Protein AF-A0A2X1A471-F1 (afdb_monomer_lite)

Radius of gyration: 11.74 Å; chains: 1; bounding box: 24×25×32 Å

Organism: NCBI:txid2115968

Sequence (67 aa):
MTTAPTNTSRNGLKYTDEEIAFLDNLAEKISDREEMERISPYIAAGFQRTIGGIQSQIERRKGWFFK

Foldseek 3Di:
DDDDDQLAAPVRDGDDPVSLVVLLVVLVVDDDDVSLLVCLVVSCVVRVGDSVSSSVSSCVNNVNDDD

Structure (mmCIF, N/CA/C/O backbone):
data_AF-A0A2X1A471-F1
#
_entry.id   AF-A0A2X1A471-F1
#
loop_
_atom_site.group_PDB
_atom_site.id
_atom_site.type_symbol
_atom_site.label_atom_id
_atom_site.label_alt_id
_atom_site.label_comp_id
_atom_site.label_asym_id
_atom_site.label_entity_id
_atom_site.label_seq_id
_atom_site.pdbx_PDB_ins_code
_atom_site.Cartn_x
_atom_site.Cartn_y
_atom_site.Cartn_z
_atom_site.occupancy
_atom_site.B_iso_or_equiv
_atom_site.auth_seq_id
_atom_site.auth_comp_id
_atom_site.auth_asym_id
_atom_site.auth_atom_id
_atom_site.pdbx_PDB_model_num
ATOM 1 N N . MET A 1 1 ? -12.753 -13.634 -22.048 1.00 35.19 1 MET A N 1
ATOM 2 C CA . MET A 1 1 ? -11.432 -13.160 -21.582 1.00 35.19 1 MET A CA 1
ATOM 3 C C . MET A 1 1 ? -11.654 -11.807 -20.928 1.00 35.19 1 MET A C 1
ATOM 5 O O . MET A 1 1 ? -12.051 -10.883 -21.622 1.00 35.19 1 MET A O 1
ATOM 9 N N . THR A 1 2 ? -11.536 -11.719 -19.605 1.00 36.34 2 THR A N 1
ATOM 10 C CA . THR A 1 2 ? -11.951 -10.539 -18.827 1.00 36.34 2 THR A CA 1
ATOM 11 C C . THR A 1 2 ? -10.719 -9.692 -18.519 1.00 36.34 2 THR A C 1
ATOM 13 O O . THR A 1 2 ? -9.862 -10.102 -17.743 1.00 36.34 2 THR A O 1
ATOM 16 N N . THR A 1 3 ? -10.582 -8.540 -19.172 1.00 45.19 3 THR A N 1
ATOM 17 C CA . THR A 1 3 ? -9.466 -7.605 -18.971 1.00 45.19 3 THR A CA 1
ATOM 18 C C . THR A 1 3 ? -9.622 -6.865 -17.643 1.00 45.19 3 THR A C 1
ATOM 20 O O . THR A 1 3 ? -10.463 -5.974 -1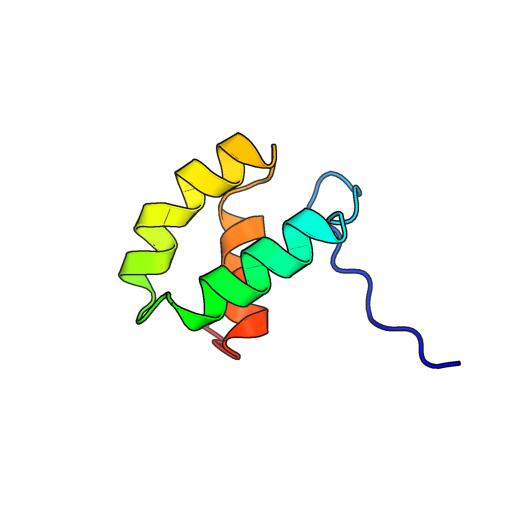7.525 1.00 45.19 3 THR A O 1
ATOM 23 N N . ALA A 1 4 ? -8.813 -7.223 -16.644 1.00 49.34 4 ALA A N 1
ATOM 24 C CA . ALA A 1 4 ? -8.686 -6.454 -15.409 1.00 49.34 4 ALA A CA 1
ATOM 25 C C . ALA A 1 4 ? -7.959 -5.118 -15.682 1.00 49.34 4 ALA A C 1
ATOM 27 O O . ALA A 1 4 ? -7.003 -5.089 -16.464 1.00 49.34 4 ALA A O 1
ATOM 28 N N . PRO A 1 5 ? -8.376 -3.999 -15.063 1.00 45.78 5 PRO A N 1
ATOM 29 C CA . PRO A 1 5 ? -7.763 -2.698 -15.304 1.00 45.78 5 PRO A CA 1
ATOM 30 C C . PRO A 1 5 ? -6.344 -2.649 -14.720 1.00 45.78 5 PRO A C 1
ATOM 32 O O . 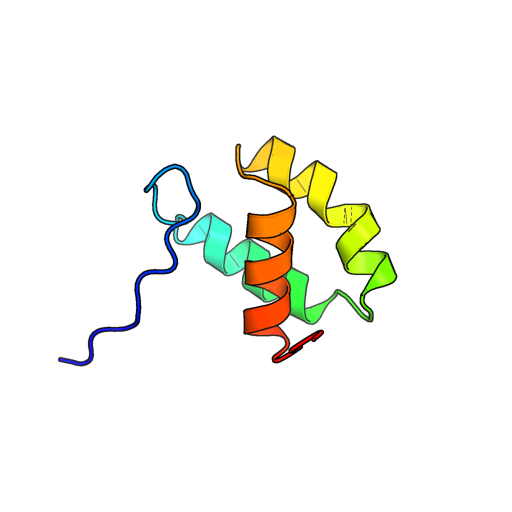PRO A 1 5 ? -6.141 -2.758 -13.507 1.00 45.78 5 PRO A O 1
ATOM 35 N N . THR A 1 6 ? -5.370 -2.470 -15.614 1.00 48.12 6 THR A N 1
ATOM 36 C CA . THR A 1 6 ? -3.941 -2.349 -15.309 1.00 48.12 6 THR A CA 1
ATOM 37 C C . THR A 1 6 ? -3.693 -1.129 -14.423 1.00 48.12 6 THR A C 1
ATOM 39 O O . THR A 1 6 ? -3.830 0.011 -14.857 1.00 48.12 6 THR A O 1
ATOM 42 N N . ASN A 1 7 ? -3.338 -1.374 -13.166 1.00 49.38 7 ASN A N 1
ATOM 43 C CA . ASN A 1 7 ? -3.069 -0.346 -12.168 1.00 49.38 7 ASN A CA 1
ATOM 44 C C . ASN A 1 7 ? -1.632 0.182 -12.352 1.00 49.38 7 ASN A C 1
ATOM 46 O O . ASN A 1 7 ? -0.698 -0.274 -11.696 1.00 49.38 7 ASN A O 1
ATOM 50 N N . THR A 1 8 ? -1.420 1.066 -13.329 1.00 45.50 8 THR A N 1
ATOM 51 C CA . THR A 1 8 ? -0.106 1.661 -13.617 1.00 45.50 8 THR A CA 1
ATOM 52 C C . THR A 1 8 ? 0.155 2.868 -12.718 1.00 45.50 8 THR A C 1
ATOM 54 O O . THR A 1 8 ? -0.550 3.872 -12.794 1.00 45.50 8 THR A O 1
ATOM 57 N N . SER A 1 9 ? 1.199 2.785 -11.889 1.00 46.53 9 SER A N 1
ATOM 58 C CA . SER A 1 9 ? 1.774 3.937 -11.176 1.00 46.53 9 SER A CA 1
ATOM 59 C C . SER A 1 9 ? 2.449 4.902 -12.176 1.00 46.53 9 SER A C 1
ATOM 61 O O . SER A 1 9 ? 2.773 4.481 -13.284 1.00 46.53 9 SER A O 1
ATOM 63 N N . ARG A 1 10 ? 2.693 6.176 -11.818 1.00 52.00 10 ARG A N 1
ATOM 64 C CA . ARG A 1 10 ? 3.188 7.270 -12.708 1.00 52.00 10 ARG A CA 1
ATOM 65 C C . ARG A 1 10 ? 4.450 6.968 -13.555 1.00 52.00 10 ARG A C 1
ATOM 67 O O . ARG A 1 10 ? 4.715 7.718 -14.484 1.00 52.00 10 ARG A O 1
ATOM 74 N N . ASN A 1 11 ? 5.179 5.881 -13.278 1.00 52.19 11 ASN A N 1
ATOM 75 C CA . ASN A 1 11 ? 6.315 5.376 -14.069 1.00 52.19 11 ASN A CA 1
ATOM 76 C C . ASN A 1 11 ? 5.946 4.303 -15.121 1.00 52.19 11 ASN A C 1
ATOM 78 O O . ASN A 1 11 ? 6.830 3.716 -15.733 1.00 52.19 11 ASN A O 1
ATOM 82 N N . GLY A 1 12 ? 4.662 3.981 -15.314 1.00 57.44 12 GLY A N 1
ATOM 83 C CA . GLY A 1 12 ? 4.185 3.025 -16.327 1.00 57.44 12 GLY A CA 1
ATOM 84 C C . GLY A 1 12 ? 4.496 1.547 -16.046 1.00 57.44 12 GLY A C 1
ATOM 85 O O . GLY A 1 12 ? 3.87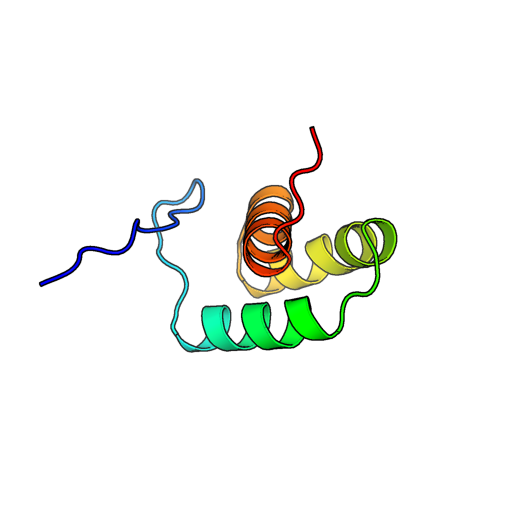2 0.668 -16.637 1.00 57.44 12 GLY A O 1
ATOM 86 N N . LEU A 1 13 ? 5.404 1.246 -15.115 1.00 71.69 13 LEU A N 1
ATOM 87 C CA . LEU A 1 13 ? 5.724 -0.124 -14.724 1.00 71.69 13 LEU A CA 1
ATOM 88 C C . LEU A 1 13 ? 4.564 -0.732 -13.930 1.00 71.69 13 LEU A C 1
ATOM 90 O O . LEU A 1 13 ? 4.094 -0.145 -12.950 1.00 71.69 13 LEU A O 1
ATOM 94 N N . LYS A 1 14 ? 4.117 -1.917 -14.347 1.00 80.94 14 LYS A N 1
ATOM 95 C CA . LYS A 1 14 ? 3.155 -2.722 -13.586 1.00 80.94 14 LYS A CA 1
ATOM 96 C C . LYS A 1 14 ? 3.804 -3.190 -12.282 1.00 80.94 14 LYS A C 1
ATOM 98 O O . LYS A 1 14 ? 5.031 -3.249 -12.206 1.00 80.94 14 LYS A O 1
ATOM 103 N N . TYR A 1 15 ? 2.990 -3.468 -11.270 1.00 84.31 15 TYR A N 1
ATOM 104 C CA . TYR A 1 15 ? 3.475 -4.185 -10.093 1.00 84.31 15 TYR A CA 1
ATOM 105 C C . TYR A 1 15 ? 3.766 -5.639 -10.478 1.00 84.31 15 TYR A C 1
ATOM 107 O O . TYR A 1 15 ? 3.041 -6.196 -11.307 1.00 84.31 15 TYR A O 1
ATOM 115 N N . THR A 1 16 ? 4.822 -6.224 -9.919 1.00 89.25 16 THR A N 1
ATOM 116 C CA . THR A 1 16 ? 5.103 -7.659 -10.065 1.00 89.25 16 THR A CA 1
ATOM 117 C C . THR A 1 16 ? 4.110 -8.484 -9.246 1.00 89.25 16 THR A C 1
ATOM 119 O O . THR A 1 16 ? 3.453 -7.964 -8.343 1.00 89.25 16 THR A O 1
ATOM 122 N N . ASP A 1 17 ? 4.010 -9.782 -9.531 1.00 89.75 17 ASP A N 1
ATOM 123 C CA . ASP A 1 17 ? 3.130 -10.679 -8.772 1.00 89.75 17 ASP A CA 1
ATOM 124 C C . ASP A 1 17 ? 3.527 -10.745 -7.284 1.00 89.75 17 ASP A C 1
ATOM 126 O O . ASP A 1 17 ? 2.663 -10.791 -6.410 1.00 89.75 17 ASP A O 1
ATOM 130 N N . GLU A 1 18 ? 4.827 -10.658 -6.981 1.00 89.25 18 GLU A N 1
ATOM 131 C CA . GLU A 1 18 ? 5.344 -10.603 -5.607 1.00 89.25 18 GLU A CA 1
ATOM 132 C C . GLU A 1 18 ? 4.966 -9.295 -4.902 1.00 89.25 18 GLU A C 1
ATOM 134 O O . GLU A 1 18 ? 4.512 -9.313 -3.758 1.00 89.25 18 GLU A O 1
ATOM 139 N N . GLU A 1 19 ? 5.099 -8.153 -5.587 1.00 89.88 19 GLU A N 1
ATOM 140 C CA . GLU A 1 19 ? 4.680 -6.853 -5.056 1.00 89.88 19 GLU A CA 1
ATOM 141 C C . GLU A 1 19 ? 3.166 -6.825 -4.798 1.00 89.88 19 GLU A C 1
ATOM 143 O O . GLU A 1 19 ? 2.714 -6.280 -3.790 1.00 89.88 19 GLU A O 1
ATOM 148 N N . ILE A 1 20 ? 2.374 -7.426 -5.691 1.00 90.19 20 ILE A N 1
ATOM 149 C CA . ILE A 1 20 ? 0.920 -7.547 -5.546 1.00 90.19 20 ILE A CA 1
ATOM 150 C C . ILE A 1 20 ? 0.581 -8.387 -4.318 1.00 90.19 20 ILE A C 1
ATOM 152 O O . ILE A 1 20 ? -0.169 -7.907 -3.469 1.00 90.19 20 ILE A O 1
ATOM 156 N N . ALA A 1 21 ? 1.168 -9.580 -4.192 1.00 92.56 21 ALA A N 1
ATOM 157 C CA . ALA A 1 21 ? 0.934 -10.471 -3.060 1.00 92.56 21 ALA A CA 1
ATOM 158 C C . ALA A 1 21 ? 1.359 -9.830 -1.731 1.00 92.56 21 ALA A C 1
ATOM 160 O O . ALA A 1 21 ? 0.671 -9.970 -0.718 1.00 92.56 21 ALA A O 1
ATOM 161 N N . PHE A 1 22 ? 2.468 -9.086 -1.725 1.00 92.69 22 PHE A N 1
ATOM 162 C CA . PHE A 1 22 ? 2.888 -8.318 -0.558 1.00 92.69 22 PHE A CA 1
ATOM 163 C C . PHE A 1 22 ? 1.850 -7.257 -0.182 1.00 92.69 22 PHE A C 1
ATOM 165 O O . PHE A 1 22 ? 1.457 -7.174 0.979 1.00 92.69 22 PHE A O 1
ATOM 172 N N . LEU A 1 23 ? 1.381 -6.466 -1.151 1.00 91.81 23 LEU A N 1
ATOM 173 C CA . LEU A 1 23 ? 0.389 -5.417 -0.914 1.00 91.81 23 LEU A CA 1
ATOM 174 C C . LEU A 1 23 ? -0.979 -5.980 -0.503 1.00 91.81 23 LEU A C 1
ATOM 176 O O . LEU A 1 23 ? -1.661 -5.334 0.287 1.00 91.81 23 LEU A O 1
ATOM 180 N N . ASP A 1 24 ? -1.365 -7.163 -0.988 1.00 92.44 24 ASP A N 1
ATOM 181 C CA . ASP A 1 24 ? -2.576 -7.874 -0.551 1.00 92.44 24 ASP A CA 1
ATOM 182 C C . ASP A 1 24 ? -2.470 -8.266 0.930 1.00 92.44 24 ASP A C 1
ATOM 184 O O . ASP A 1 24 ? -3.299 -7.853 1.741 1.00 92.44 24 ASP A O 1
ATOM 188 N N . ASN A 1 25 ? -1.391 -8.957 1.314 1.00 93.25 25 ASN A N 1
ATOM 189 C CA . ASN A 1 25 ? -1.140 -9.339 2.710 1.00 93.25 25 ASN A CA 1
ATOM 190 C C . ASN A 1 25 ? -1.015 -8.123 3.634 1.00 93.25 25 ASN A C 1
ATOM 192 O O . ASN A 1 25 ? -1.454 -8.138 4.784 1.00 93.25 25 ASN A O 1
ATOM 196 N N . LEU A 1 26 ? -0.373 -7.065 3.147 1.00 91.06 26 LEU A N 1
ATOM 197 C CA . LEU A 1 26 ? -0.215 -5.836 3.900 1.00 91.06 26 LEU A CA 1
ATOM 198 C C . LEU A 1 26 ? -1.565 -5.156 4.117 1.00 91.06 26 LEU A C 1
ATOM 200 O O . LEU A 1 26 ? -1.867 -4.739 5.234 1.00 91.06 26 LEU A O 1
ATOM 204 N N . ALA A 1 27 ? -2.380 -5.067 3.065 1.00 91.00 27 ALA A N 1
ATOM 205 C CA . ALA A 1 27 ? -3.708 -4.496 3.158 1.00 91.00 27 ALA A CA 1
ATOM 206 C C . ALA A 1 27 ? -4.568 -5.269 4.157 1.00 91.00 27 ALA A C 1
ATOM 208 O O . ALA A 1 27 ? -5.334 -4.638 4.860 1.00 91.00 27 ALA A O 1
ATOM 209 N N . GLU A 1 28 ? -4.434 -6.584 4.325 1.00 91.38 28 GLU A N 1
ATOM 210 C CA . GLU A 1 28 ? -5.164 -7.301 5.383 1.00 91.38 28 GLU A CA 1
ATOM 211 C C . GLU A 1 28 ? -4.759 -6.862 6.799 1.00 91.38 28 GLU A C 1
ATOM 213 O O . GLU A 1 28 ? -5.623 -6.743 7.668 1.00 91.38 28 GLU A O 1
ATOM 218 N N . LYS A 1 29 ? -3.474 -6.559 7.018 1.00 92.25 29 LYS A N 1
ATOM 219 C CA . LYS A 1 29 ? -2.911 -6.243 8.342 1.00 92.25 29 LYS A CA 1
ATOM 220 C C . LYS A 1 29 ? -3.094 -4.797 8.788 1.00 92.25 29 LYS A C 1
ATOM 222 O O . LYS A 1 29 ? -3.216 -4.560 9.984 1.00 92.25 29 LYS A O 1
ATOM 227 N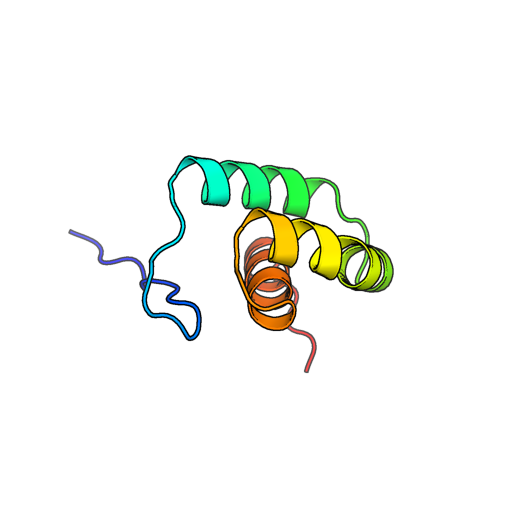 N . ILE A 1 30 ? -3.094 -3.850 7.852 1.00 91.00 30 ILE A N 1
ATOM 228 C CA . ILE A 1 30 ? -3.282 -2.431 8.176 1.00 91.00 30 ILE A CA 1
ATOM 229 C C . ILE A 1 30 ? -4.676 -2.236 8.770 1.00 91.00 30 ILE A C 1
ATOM 231 O O . ILE A 1 30 ? -5.669 -2.623 8.155 1.00 91.00 30 ILE A O 1
ATOM 235 N N . SER A 1 31 ? -4.774 -1.611 9.935 1.00 88.69 31 SER A N 1
ATOM 236 C CA . SER A 1 31 ? -6.057 -1.415 10.619 1.00 88.69 31 SER A CA 1
ATOM 237 C C . SER A 1 31 ? -6.747 -0.118 10.205 1.00 88.69 31 SER A C 1
ATOM 239 O O . SER A 1 31 ? -7.966 -0.092 10.031 1.00 88.69 31 SER A O 1
ATOM 241 N N . ASP A 1 32 ? -5.970 0.941 9.984 1.00 91.06 32 ASP A N 1
ATOM 242 C CA . ASP A 1 32 ? -6.479 2.285 9.730 1.00 91.06 32 ASP A CA 1
ATOM 243 C C . ASP A 1 32 ? -5.592 3.097 8.768 1.00 91.06 32 ASP A C 1
ATOM 245 O O . ASP A 1 32 ? -4.550 2.651 8.274 1.00 91.06 32 ASP A O 1
ATOM 249 N N . ARG A 1 33 ? -6.055 4.311 8.457 1.00 89.88 33 ARG A N 1
ATOM 250 C CA . ARG A 1 33 ? -5.390 5.228 7.530 1.00 89.88 33 ARG A CA 1
ATOM 251 C C . ARG A 1 33 ? -4.066 5.764 8.074 1.00 89.88 33 ARG A C 1
ATOM 253 O O . ARG A 1 33 ? -3.137 5.943 7.292 1.00 89.88 33 ARG A O 1
ATOM 260 N N . GLU A 1 34 ? -3.970 6.024 9.373 1.00 92.69 34 GLU A N 1
ATOM 261 C CA . GLU A 1 34 ? -2.759 6.581 9.979 1.00 92.69 34 GLU A CA 1
ATOM 262 C C . GLU A 1 34 ? -1.614 5.566 9.895 1.00 92.69 34 GLU A C 1
ATOM 264 O O . GLU A 1 34 ? -0.496 5.901 9.493 1.00 92.69 34 GLU A O 1
ATOM 269 N N . GLU A 1 35 ? -1.912 4.294 10.162 1.00 92.88 35 GLU A N 1
ATOM 270 C CA . GLU A 1 35 ? -0.959 3.205 9.992 1.00 92.88 35 GLU A CA 1
ATOM 271 C C . GLU A 1 35 ? -0.478 3.101 8.538 1.00 92.88 35 GLU A C 1
ATOM 273 O O . GLU A 1 35 ? 0.731 3.036 8.295 1.00 92.88 35 GLU A O 1
ATOM 278 N N . MET A 1 36 ? -1.397 3.158 7.566 1.00 93.56 36 MET A N 1
ATOM 279 C CA . MET A 1 36 ? -1.052 3.184 6.142 1.00 93.56 36 MET A CA 1
ATOM 280 C C . MET A 1 36 ? -0.118 4.353 5.810 1.00 93.56 36 MET A C 1
ATOM 282 O O . MET A 1 36 ? 0.904 4.157 5.145 1.00 93.56 36 MET A O 1
ATOM 286 N N . GLU A 1 37 ? -0.454 5.566 6.246 1.00 93.12 37 GLU A N 1
ATOM 287 C CA . GLU A 1 37 ? 0.333 6.772 5.981 1.00 93.12 37 GLU A CA 1
ATOM 288 C C . GLU A 1 37 ? 1.739 6.671 6.581 1.00 93.12 37 GLU A C 1
ATOM 290 O O . GLU A 1 37 ? 2.709 7.053 5.923 1.00 93.12 37 GLU A O 1
ATOM 295 N N . ARG A 1 38 ? 1.871 6.060 7.763 1.00 94.44 38 ARG A N 1
ATOM 296 C CA . ARG A 1 38 ? 3.158 5.835 8.429 1.00 94.44 38 ARG A CA 1
ATOM 297 C C . ARG A 1 38 ? 4.054 4.844 7.686 1.00 94.44 38 ARG A C 1
ATOM 299 O O . ARG A 1 38 ? 5.263 5.056 7.614 1.00 94.44 38 ARG A O 1
ATOM 306 N N . ILE A 1 39 ? 3.497 3.754 7.155 1.00 92.62 39 ILE A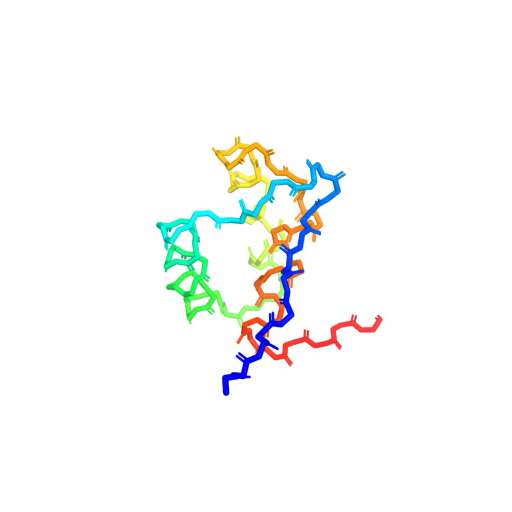 N 1
ATOM 307 C CA . ILE A 1 39 ? 4.302 2.680 6.542 1.00 92.62 39 ILE A CA 1
ATOM 308 C C . ILE A 1 39 ? 4.555 2.873 5.043 1.00 92.62 39 ILE A C 1
ATOM 310 O O . ILE A 1 39 ? 5.563 2.394 4.517 1.00 92.62 39 ILE A O 1
ATOM 314 N N . SER A 1 40 ? 3.669 3.593 4.349 1.00 92.50 40 SER A N 1
ATOM 315 C CA . SER A 1 40 ? 3.744 3.800 2.897 1.00 92.50 40 SER A CA 1
ATOM 316 C C . SER A 1 40 ? 5.088 4.360 2.401 1.00 92.50 40 SER A C 1
ATOM 318 O O . SER A 1 40 ? 5.539 3.896 1.353 1.00 92.50 40 SER A O 1
ATOM 320 N N . PRO A 1 41 ? 5.782 5.282 3.106 1.00 93.62 41 PRO A N 1
ATOM 321 C CA . PRO A 1 41 ? 7.106 5.765 2.703 1.00 93.62 41 PRO A CA 1
ATOM 322 C C . PRO A 1 41 ? 8.171 4.669 2.600 1.00 93.62 41 PRO A C 1
ATOM 324 O O . PRO A 1 41 ? 8.958 4.666 1.655 1.00 93.62 41 PRO A O 1
ATOM 327 N N . TYR A 1 42 ? 8.175 3.713 3.531 1.00 93.31 42 TYR A N 1
ATOM 328 C CA . TYR A 1 42 ? 9.164 2.632 3.556 1.00 93.31 42 TYR A CA 1
ATOM 329 C C . TYR A 1 42 ? 8.944 1.645 2.409 1.00 93.31 42 TYR A C 1
ATOM 331 O O . TYR A 1 42 ? 9.890 1.238 1.736 1.00 93.31 42 TYR A O 1
ATOM 339 N N . ILE A 1 43 ? 7.682 1.311 2.142 1.00 91.38 43 ILE A N 1
ATOM 340 C CA . ILE A 1 43 ? 7.304 0.412 1.046 1.00 91.38 43 ILE A CA 1
ATOM 341 C C . ILE A 1 43 ? 7.567 1.085 -0.300 1.00 91.38 43 ILE A C 1
ATOM 343 O O . ILE A 1 43 ? 8.125 0.471 -1.203 1.00 91.38 43 ILE A O 1
ATOM 347 N N . ALA A 1 44 ? 7.220 2.368 -0.423 1.00 90.31 44 ALA A N 1
ATOM 348 C CA . ALA A 1 44 ? 7.472 3.158 -1.620 1.00 90.31 44 ALA A CA 1
ATOM 349 C C . ALA A 1 44 ? 8.969 3.211 -1.960 1.00 90.31 44 ALA A C 1
ATOM 351 O O . ALA A 1 44 ? 9.329 3.033 -3.123 1.00 90.31 44 ALA A O 1
ATOM 352 N N . ALA A 1 45 ? 9.838 3.374 -0.957 1.00 89.38 45 ALA A N 1
ATOM 353 C CA . ALA A 1 45 ? 11.285 3.315 -1.144 1.00 89.38 45 ALA A CA 1
ATOM 354 C C . ALA A 1 45 ? 11.753 1.925 -1.611 1.00 89.38 45 ALA A C 1
ATOM 356 O O . ALA A 1 45 ? 12.525 1.836 -2.564 1.00 89.38 45 ALA A O 1
ATOM 357 N N . GLY A 1 46 ? 11.250 0.849 -0.992 1.00 88.69 46 GLY A N 1
ATOM 358 C CA . GLY A 1 46 ? 11.594 -0.527 -1.365 1.00 88.69 46 GLY A CA 1
ATOM 359 C C . GLY A 1 46 ? 11.140 -0.916 -2.776 1.00 88.69 46 GLY A C 1
ATOM 360 O O . GLY A 1 46 ? 11.876 -1.580 -3.496 1.00 88.69 46 GLY A O 1
ATOM 361 N N . PHE A 1 47 ? 9.955 -0.466 -3.194 1.00 86.31 47 PHE A N 1
ATOM 362 C CA . PHE A 1 47 ? 9.368 -0.797 -4.501 1.00 86.31 47 PHE A CA 1
ATOM 363 C C . PHE A 1 47 ? 9.759 0.217 -5.592 1.00 86.31 47 PHE A C 1
ATOM 365 O O . PHE A 1 47 ? 9.323 0.110 -6.738 1.00 86.31 47 PHE A O 1
ATOM 372 N N . GLN A 1 48 ? 10.530 1.252 -5.236 1.00 87.00 48 GLN A N 1
ATOM 373 C CA . GLN A 1 48 ? 10.835 2.393 -6.106 1.00 87.00 48 GLN A CA 1
ATOM 374 C C . GLN A 1 48 ? 9.562 3.030 -6.705 1.00 87.00 48 GLN A C 1
ATOM 376 O O . GLN A 1 48 ? 9.488 3.376 -7.888 1.00 87.00 48 GLN A O 1
ATOM 381 N N . ARG A 1 49 ? 8.524 3.174 -5.871 1.00 86.44 49 ARG A N 1
ATOM 382 C CA . ARG A 1 49 ? 7.220 3.765 -6.212 1.00 86.44 49 ARG A CA 1
ATOM 383 C C . ARG A 1 49 ? 7.006 5.084 -5.486 1.00 86.44 49 ARG A C 1
ATOM 385 O O . ARG A 1 49 ? 7.741 5.461 -4.583 1.00 86.44 49 ARG A O 1
ATOM 392 N N . THR A 1 50 ? 5.958 5.801 -5.879 1.00 89.62 50 THR A N 1
ATOM 393 C CA . THR A 1 50 ? 5.504 6.976 -5.135 1.00 89.62 50 THR A CA 1
ATOM 394 C C . THR A 1 50 ? 4.692 6.550 -3.916 1.00 89.62 50 THR A C 1
ATOM 396 O O . THR A 1 50 ? 3.929 5.586 -3.975 1.00 89.62 50 THR A O 1
ATOM 399 N N . ILE A 1 51 ? 4.796 7.324 -2.834 1.00 90.75 51 ILE A N 1
ATOM 400 C CA . ILE A 1 51 ? 4.031 7.114 -1.594 1.00 90.75 51 ILE A CA 1
ATOM 401 C C . ILE A 1 51 ? 2.530 7.053 -1.893 1.00 90.75 51 ILE A C 1
ATOM 403 O O . ILE A 1 51 ? 1.876 6.072 -1.556 1.00 90.75 51 ILE A O 1
ATOM 407 N N . GLY A 1 52 ? 2.008 8.041 -2.629 1.00 89.88 52 GLY A N 1
ATOM 408 C CA . GLY A 1 52 ? 0.596 8.067 -3.021 1.00 89.88 52 GLY A CA 1
ATOM 409 C C . GLY A 1 52 ? 0.184 6.882 -3.902 1.00 89.88 52 GLY A C 1
ATOM 410 O O . GLY A 1 52 ? -0.958 6.441 -3.843 1.00 89.88 52 GLY A O 1
ATOM 411 N N . GLY A 1 53 ? 1.112 6.320 -4.685 1.00 89.38 53 GLY A N 1
ATOM 412 C CA . GLY A 1 53 ? 0.864 5.120 -5.481 1.00 89.38 53 GLY A CA 1
ATOM 413 C C . GLY A 1 53 ? 0.672 3.877 -4.614 1.00 89.38 53 GLY A C 1
ATOM 414 O O . GLY A 1 53 ? -0.231 3.091 -4.893 1.00 89.38 53 GLY A O 1
ATOM 415 N N . ILE A 1 54 ? 1.482 3.724 -3.561 1.00 91.69 54 ILE A N 1
ATOM 416 C CA . ILE A 1 54 ? 1.340 2.650 -2.568 1.00 91.69 54 ILE A CA 1
ATOM 417 C C . ILE A 1 54 ? 0.059 2.832 -1.750 1.00 91.69 54 ILE A C 1
ATOM 419 O O . ILE A 1 54 ? -0.713 1.884 -1.630 1.00 91.69 54 ILE A O 1
ATOM 423 N N . GLN A 1 55 ? -0.219 4.048 -1.275 1.00 92.50 55 GLN A N 1
ATOM 424 C CA . GLN A 1 55 ? -1.459 4.357 -0.553 1.00 92.50 55 GLN A CA 1
ATOM 425 C C . GLN A 1 55 ? -2.687 4.003 -1.398 1.00 92.50 55 GLN A C 1
ATOM 427 O O . GLN A 1 55 ? -3.515 3.212 -0.966 1.00 92.50 55 GLN A O 1
ATOM 432 N N . SER A 1 56 ? -2.722 4.437 -2.664 1.00 90.44 56 SER A N 1
ATOM 433 C CA . SER A 1 56 ? -3.810 4.096 -3.594 1.00 90.44 56 SER A CA 1
ATOM 434 C C . SER A 1 56 ? -3.952 2.582 -3.815 1.00 90.44 56 SER A C 1
ATOM 436 O O . SER A 1 56 ? -5.057 2.077 -4.020 1.00 90.44 56 SER A O 1
ATOM 438 N N . GLN A 1 57 ? -2.843 1.826 -3.812 1.00 91.06 57 GLN A N 1
ATOM 439 C CA . GLN A 1 57 ? -2.894 0.363 -3.928 1.00 91.06 57 GLN A CA 1
ATOM 440 C C . GLN A 1 57 ? -3.528 -0.294 -2.703 1.00 91.06 57 GLN A C 1
ATOM 442 O O . GLN A 1 57 ? -4.278 -1.259 -2.869 1.00 91.06 57 GLN A O 1
ATOM 447 N N . ILE A 1 58 ? -3.197 0.191 -1.508 1.00 91.31 58 ILE A N 1
ATOM 448 C CA . ILE A 1 58 ? -3.706 -0.320 -0.234 1.00 91.31 58 ILE A CA 1
ATOM 449 C C . ILE A 1 58 ? -5.183 0.054 -0.081 1.00 91.31 58 ILE A C 1
ATOM 451 O O . ILE A 1 58 ? -6.011 -0.818 0.169 1.00 91.31 58 ILE A O 1
ATOM 455 N N . GLU A 1 59 ? -5.529 1.318 -0.327 1.00 90.88 59 GLU A N 1
ATOM 456 C CA . GLU A 1 59 ? -6.900 1.834 -0.305 1.00 90.88 59 GLU A CA 1
ATOM 457 C C . GLU A 1 59 ? -7.823 1.017 -1.209 1.00 90.88 59 GLU A C 1
ATOM 459 O O . GLU A 1 59 ? -8.867 0.530 -0.772 1.00 90.88 59 GLU A O 1
ATOM 464 N N . ARG A 1 60 ? -7.394 0.765 -2.453 1.00 89.50 60 ARG A N 1
ATOM 465 C CA . ARG A 1 60 ? -8.165 -0.028 -3.417 1.00 89.50 60 ARG A CA 1
ATOM 466 C C . ARG A 1 60 ? -8.426 -1.459 -2.939 1.00 89.50 60 ARG A C 1
ATOM 468 O O . ARG A 1 60 ? -9.493 -1.993 -3.224 1.00 89.50 60 ARG A O 1
ATOM 475 N N . ARG A 1 61 ? -7.471 -2.077 -2.237 1.00 90.06 61 ARG A N 1
ATOM 476 C CA . ARG A 1 61 ? -7.601 -3.439 -1.684 1.00 90.06 61 ARG A CA 1
ATOM 477 C C . ARG A 1 61 ? -8.498 -3.478 -0.456 1.00 90.06 61 ARG A C 1
ATOM 479 O O . ARG A 1 61 ? -9.306 -4.387 -0.319 1.00 90.06 61 ARG A O 1
ATOM 486 N N . LYS A 1 62 ? -8.395 -2.465 0.404 1.00 86.50 62 LYS A N 1
ATOM 487 C CA . LYS A 1 62 ? -9.272 -2.290 1.566 1.00 86.50 62 LYS A CA 1
ATOM 488 C C . LYS A 1 62 ? -10.698 -1.875 1.195 1.00 86.50 62 LYS A C 1
ATOM 490 O O . LYS A 1 62 ? -11.589 -1.967 2.033 1.00 86.50 62 LYS A O 1
ATOM 495 N N . GLY A 1 63 ? -10.916 -1.384 -0.026 1.00 85.31 63 GLY A N 1
ATOM 496 C CA . GLY A 1 63 ? -12.166 -0.719 -0.397 1.00 85.31 63 GLY A CA 1
ATOM 497 C C . GLY A 1 63 ? -12.340 0.622 0.320 1.00 85.31 63 GLY A C 1
ATOM 498 O O . GLY A 1 63 ? -13.462 1.092 0.501 1.00 85.31 63 GLY A O 1
ATOM 499 N N . TRP A 1 64 ? -11.237 1.228 0.762 1.00 81.81 64 TRP A N 1
ATOM 500 C CA . TRP A 1 64 ? -11.240 2.552 1.356 1.00 81.81 64 TRP A CA 1
ATOM 501 C C . TRP A 1 64 ? -11.252 3.590 0.242 1.00 81.81 64 TRP A C 1
ATOM 503 O O . TRP A 1 64 ? -10.345 3.653 -0.580 1.00 81.81 64 TRP A O 1
ATOM 513 N N . PHE A 1 65 ? -12.295 4.409 0.214 1.00 71.25 65 PHE A N 1
ATOM 514 C CA . PHE A 1 65 ? -12.396 5.550 -0.687 1.00 71.25 65 PHE A CA 1
ATOM 515 C C . PHE A 1 65 ? -12.363 6.806 0.167 1.00 71.25 65 PHE A C 1
ATOM 517 O O . PHE A 1 65 ? -13.402 7.367 0.516 1.00 71.25 65 PHE A O 1
ATOM 524 N N . PHE A 1 66 ? -11.163 7.207 0.577 1.00 62.28 66 PHE A N 1
ATOM 525 C CA . PHE A 1 66 ? -11.007 8.476 1.264 1.00 62.28 66 PHE A CA 1
ATOM 526 C C . PHE A 1 66 ? -11.148 9.602 0.233 1.00 62.28 66 PHE A C 1
ATOM 528 O O . PHE A 1 66 ? -10.383 9.678 -0.726 1.00 62.28 66 PHE A O 1
ATOM 535 N N . LYS A 1 67 ? -12.204 10.400 0.3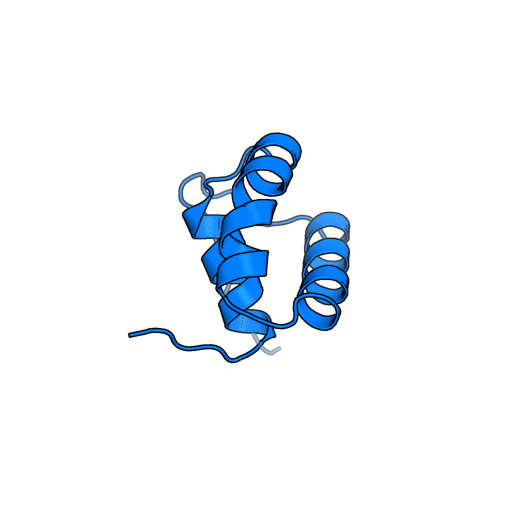93 1.00 53.50 67 LYS A N 1
ATOM 536 C CA . LYS A 1 67 ? -12.577 11.508 -0.490 1.00 53.50 67 LYS A CA 1
ATOM 537 C C . LYS A 1 67 ? -11.711 12.741 -0.253 1.00 53.50 67 LYS A C 1
ATOM 539 O O . LYS A 1 67 ? -11.376 12.989 0.927 1.00 53.50 67 LYS A O 1
#

pLDDT: mean 80.94, std 17.46, range [35.19, 94.44]

Secondary structure (DSSP, 8-state):
---------TT-PPPPHHHHHHHHHHHHH--SHHHHHHHHHHHHHHTT--HHHHHHHHHHHHT----